Protein AF-A0A7V2AKW0-F1 (a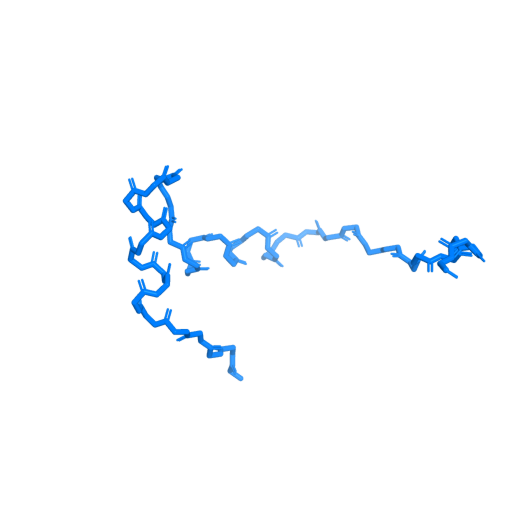fdb_monomer_lite)

Structure (mmCIF, N/CA/C/O backbone):
data_AF-A0A7V2AKW0-F1
#
_entry.id   AF-A0A7V2AKW0-F1
#
loop_
_atom_site.group_PDB
_atom_site.id
_atom_site.type_symbol
_atom_site.label_atom_id
_atom_site.label_alt_id
_atom_site.label_comp_id
_atom_site.label_asym_id
_atom_site.label_entity_id
_atom_site.label_seq_id
_atom_site.pdbx_PDB_ins_code
_atom_s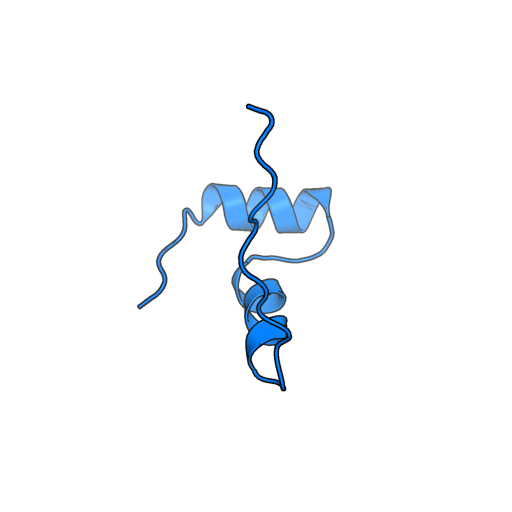ite.Cartn_x
_atom_site.Cartn_y
_atom_site.Cartn_z
_atom_site.occupancy
_atom_site.B_iso_or_equiv
_atom_site.auth_seq_id
_atom_site.auth_comp_id
_atom_site.auth_asym_id
_atom_site.auth_atom_id
_atom_site.pdbx_PDB_model_num
ATOM 1 N N . MET A 1 1 ? 11.291 8.583 1.631 1.00 61.72 1 MET A N 1
ATOM 2 C CA . MET A 1 1 ? 10.344 7.958 2.572 1.00 61.72 1 MET A CA 1
ATOM 3 C C . MET A 1 1 ? 8.988 8.043 1.910 1.00 61.72 1 MET A C 1
ATOM 5 O O . MET A 1 1 ? 8.625 9.140 1.507 1.00 61.72 1 MET A O 1
ATOM 9 N N . PHE A 1 2 ? 8.325 6.913 1.673 1.00 67.25 2 PHE A N 1
ATOM 10 C CA . PHE A 1 2 ? 6.939 6.945 1.213 1.00 67.25 2 PHE A CA 1
ATOM 11 C C . PHE A 1 2 ? 6.081 7.401 2.393 1.00 67.25 2 PHE A C 1
ATOM 13 O O . PHE A 1 2 ? 6.235 6.876 3.492 1.00 67.25 2 PHE A O 1
ATOM 20 N N . GLU A 1 3 ? 5.255 8.417 2.175 1.00 83.31 3 GLU A N 1
ATOM 21 C CA . GLU A 1 3 ? 4.304 8.927 3.158 1.00 83.31 3 GLU A CA 1
ATOM 22 C C . GLU A 1 3 ? 2.906 8.768 2.571 1.00 83.31 3 GLU A C 1
ATOM 24 O O . GLU A 1 3 ? 2.674 9.061 1.393 1.00 83.31 3 GLU A O 1
ATOM 29 N N . TRP A 1 4 ? 1.984 8.270 3.383 1.00 90.88 4 TRP A N 1
ATOM 30 C CA . TRP A 1 4 ? 0.581 8.131 3.032 1.00 90.88 4 TRP A CA 1
ATOM 31 C C . TRP A 1 4 ? -0.293 8.647 4.169 1.00 90.88 4 TRP A C 1
ATOM 33 O O . TRP A 1 4 ? 0.133 8.798 5.309 1.00 90.88 4 TRP A O 1
ATOM 43 N N . ASP A 1 5 ? -1.546 8.919 3.832 1.00 95.94 5 ASP A N 1
ATOM 44 C CA . ASP A 1 5 ? -2.570 9.299 4.795 1.00 95.94 5 ASP A CA 1
ATOM 45 C C . ASP A 1 5 ? -2.977 8.074 5.628 1.00 95.94 5 ASP A C 1
ATOM 47 O O . ASP A 1 5 ? -3.529 7.105 5.095 1.00 95.94 5 ASP A O 1
ATOM 51 N N . GLU A 1 6 ? -2.718 8.127 6.932 1.00 95.56 6 GLU A N 1
ATOM 52 C CA . GLU A 1 6 ? -3.037 7.042 7.864 1.00 95.56 6 GLU A CA 1
ATOM 53 C C . GLU A 1 6 ? -4.537 6.735 7.923 1.00 95.56 6 GLU A C 1
ATOM 55 O O . GLU A 1 6 ? -4.929 5.571 7.959 1.00 95.56 6 GLU A O 1
ATOM 60 N N . THR A 1 7 ? -5.399 7.747 7.788 1.00 97.50 7 THR A N 1
ATOM 61 C CA . THR A 1 7 ? -6.859 7.548 7.772 1.00 97.50 7 THR A CA 1
ATOM 62 C C . THR A 1 7 ? -7.271 6.693 6.576 1.00 97.50 7 THR A C 1
ATOM 64 O O . THR A 1 7 ? -8.159 5.844 6.664 1.00 97.50 7 THR A O 1
ATOM 67 N N . LYS A 1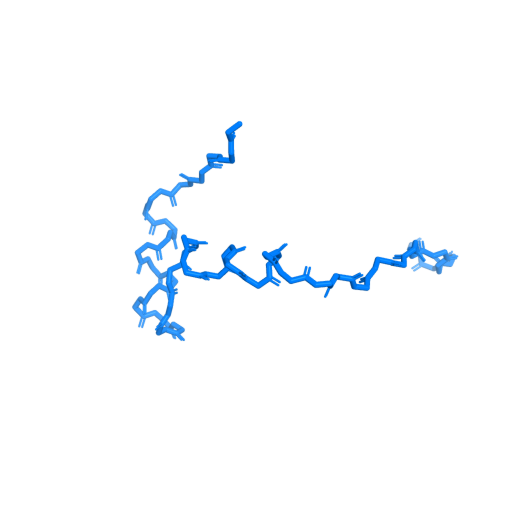 8 ? -6.611 6.891 5.429 1.00 96.38 8 LYS A N 1
ATOM 68 C CA . LYS A 1 8 ? -6.849 6.071 4.234 1.00 96.38 8 LYS A CA 1
ATOM 69 C C . LYS A 1 8 ? -6.289 4.665 4.393 1.00 96.38 8 LYS A C 1
ATOM 71 O O . LYS A 1 8 ? -6.923 3.729 3.911 1.00 96.38 8 LYS A O 1
ATOM 76 N N . SER A 1 9 ? -5.142 4.520 5.053 1.00 96.44 9 SER A N 1
ATOM 77 C CA . SER A 1 9 ? -4.536 3.220 5.353 1.00 96.44 9 SER A CA 1
ATOM 78 C C . SER A 1 9 ? -5.465 2.375 6.235 1.00 96.44 9 SER A C 1
ATOM 80 O O . SER A 1 9 ? -5.813 1.251 5.871 1.00 96.44 9 SER A O 1
ATOM 82 N N . GLU A 1 10 ? -5.984 2.956 7.320 1.00 97.44 10 GLU A N 1
ATOM 83 C CA . GLU A 1 10 ? -6.946 2.316 8.227 1.00 97.44 10 GLU A CA 1
ATOM 84 C C . GLU A 1 10 ? -8.261 1.959 7.524 1.00 97.44 10 GLU A C 1
ATOM 86 O O . GLU A 1 10 ? -8.775 0.846 7.669 1.00 97.44 10 GLU A O 1
ATOM 91 N N . ALA A 1 11 ? -8.799 2.873 6.708 1.00 97.81 11 ALA A N 1
ATOM 92 C CA . ALA A 1 11 ? -9.999 2.601 5.922 1.00 97.81 11 ALA A CA 1
ATOM 93 C C . ALA A 1 11 ? -9.786 1.436 4.939 1.00 97.81 11 ALA A C 1
ATOM 95 O O . ALA A 1 11 ? -10.696 0.632 4.721 1.00 97.81 11 ALA A O 1
ATOM 96 N N . ASN A 1 12 ? -8.587 1.315 4.361 1.00 97.56 12 ASN A N 1
ATOM 97 C CA . ASN A 1 12 ? -8.240 0.198 3.491 1.00 97.56 12 ASN A CA 1
ATOM 98 C C . ASN A 1 12 ? -8.132 -1.120 4.252 1.00 97.56 12 ASN A C 1
ATOM 100 O O . ASN A 1 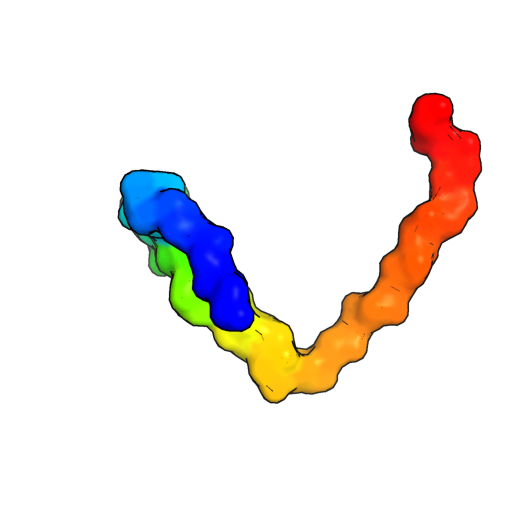12 ? -8.679 -2.122 3.791 1.00 97.56 12 ASN A O 1
ATOM 104 N N . LEU A 1 13 ? -7.517 -1.104 5.434 1.00 97.50 13 LEU A N 1
ATOM 105 C CA . LEU A 1 13 ? -7.452 -2.271 6.306 1.00 97.50 13 LEU A CA 1
ATOM 106 C C . LEU A 1 13 ? -8.857 -2.770 6.654 1.00 97.50 13 LEU A C 1
ATOM 108 O O . LEU A 1 13 ? -9.139 -3.958 6.514 1.00 97.50 13 LEU A O 1
ATOM 112 N N . ALA A 1 14 ? -9.765 -1.862 7.014 1.00 98.00 14 ALA A N 1
ATOM 113 C CA . ALA A 1 14 ? -11.149 -2.205 7.324 1.00 98.00 14 ALA A CA 1
ATOM 114 C C . ALA A 1 14 ? -11.926 -2.746 6.107 1.00 98.00 14 ALA A C 1
ATOM 116 O O . ALA A 1 14 ? -12.696 -3.695 6.242 1.00 98.00 14 ALA A O 1
ATOM 117 N N . ALA A 1 15 ? -11.746 -2.154 4.922 1.00 97.94 15 ALA A N 1
ATOM 118 C CA . ALA A 1 15 ? -12.531 -2.501 3.735 1.00 97.94 15 ALA A CA 1
ATOM 119 C C . ALA A 1 15 ? -11.976 -3.693 2.936 1.00 97.94 15 ALA A C 1
ATOM 121 O O . ALA A 1 15 ? -12.740 -4.406 2.286 1.00 97.94 15 ALA A O 1
ATOM 122 N N . ARG A 1 16 ? -10.651 -3.873 2.922 1.00 96.56 16 ARG A N 1
ATOM 123 C CA . ARG A 1 16 ? -9.934 -4.810 2.039 1.00 96.56 16 ARG A CA 1
ATOM 124 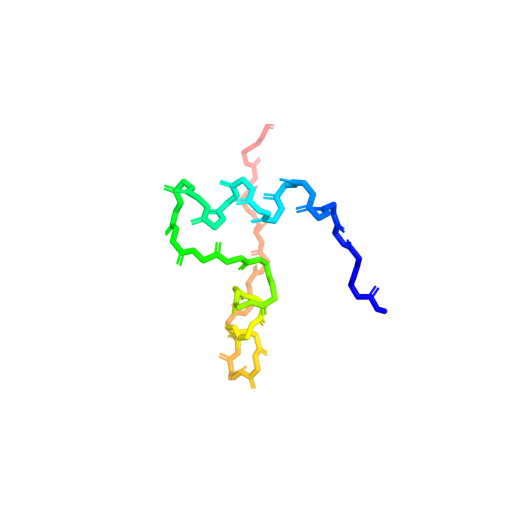C C . ARG A 1 16 ? -9.061 -5.817 2.792 1.00 96.56 16 ARG A C 1
ATOM 126 O O . ARG A 1 16 ? -8.590 -6.768 2.176 1.00 96.56 16 ARG A O 1
ATOM 133 N N . GLY A 1 17 ? -8.887 -5.647 4.104 1.00 97.69 17 GLY A N 1
ATOM 134 C CA . GLY A 1 17 ? -8.178 -6.595 4.969 1.00 97.69 17 GLY A CA 1
ATOM 135 C C . GLY A 1 17 ? -6.661 -6.416 5.025 1.00 97.69 17 GLY A C 1
ATOM 136 O O . GLY A 1 17 ? -5.988 -7.265 5.601 1.00 97.69 17 GLY A O 1
ATOM 137 N N . PHE A 1 18 ? -6.116 -5.339 4.455 1.00 96.62 18 PHE A N 1
ATOM 138 C CA . PHE A 1 18 ? -4.695 -4.999 4.547 1.00 96.62 18 PHE A CA 1
ATOM 139 C C . PHE A 1 18 ? -4.470 -3.482 4.485 1.00 96.62 18 PHE A C 1
ATOM 141 O O . PHE A 1 18 ? -5.242 -2.756 3.855 1.00 96.62 18 PHE A O 1
ATOM 148 N N . ASP A 1 19 ? -3.410 -3.016 5.142 1.00 96.50 19 ASP A N 1
ATOM 149 C CA . ASP A 1 19 ? -2.993 -1.612 5.165 1.00 96.50 19 ASP A CA 1
ATOM 150 C C . ASP A 1 19 ? -1.936 -1.310 4.082 1.00 96.50 19 ASP A C 1
ATOM 152 O O . ASP A 1 19 ? -1.520 -2.186 3.312 1.00 96.50 19 ASP A O 1
ATOM 156 N N . PHE A 1 20 ? -1.510 -0.048 3.985 1.00 95.38 20 PHE A N 1
ATOM 157 C CA . PHE A 1 20 ? -0.507 0.354 2.997 1.00 95.38 20 PHE A CA 1
ATOM 158 C C . PHE A 1 20 ? 0.911 -0.109 3.320 1.00 95.38 20 PHE A C 1
ATOM 160 O O . PHE A 1 20 ? 1.667 -0.384 2.388 1.00 95.38 20 PHE A O 1
ATOM 167 N N . ALA A 1 21 ? 1.264 -0.256 4.598 1.00 94.00 21 ALA A N 1
ATOM 168 C CA . ALA A 1 21 ? 2.573 -0.772 4.986 1.00 94.00 21 ALA A CA 1
ATOM 169 C C . ALA A 1 21 ? 2.732 -2.232 4.535 1.00 94.00 21 ALA A C 1
ATOM 171 O O . ALA A 1 21 ? 3.740 -2.598 3.936 1.00 94.00 21 ALA A O 1
ATOM 172 N N . TYR A 1 22 ? 1.697 -3.043 4.744 1.00 95.12 22 TYR A N 1
ATOM 173 C CA . TYR A 1 22 ? 1.619 -4.419 4.288 1.00 95.12 22 TYR A CA 1
ATOM 174 C C . TYR A 1 22 ? 1.635 -4.507 2.764 1.00 95.12 22 TYR A C 1
ATOM 176 O O . TYR A 1 22 ? 2.413 -5.272 2.199 1.00 95.12 22 TYR A O 1
ATOM 184 N N . ALA A 1 23 ? 0.809 -3.709 2.080 1.00 94.44 23 ALA A N 1
ATOM 185 C CA . ALA A 1 23 ? 0.761 -3.708 0.621 1.00 94.44 23 ALA A CA 1
ATOM 186 C C . ALA A 1 23 ? 2.095 -3.283 -0.013 1.00 94.44 23 ALA A C 1
ATOM 188 O O . ALA A 1 23 ? 2.451 -3.790 -1.072 1.00 94.44 23 ALA A O 1
ATOM 189 N N . ALA A 1 24 ? 2.858 -2.392 0.624 1.00 93.56 24 ALA A N 1
ATOM 190 C CA . ALA A 1 24 ? 4.164 -1.973 0.124 1.00 93.56 24 ALA A CA 1
ATOM 191 C C . ALA A 1 24 ? 5.192 -3.119 0.087 1.00 93.56 24 ALA A C 1
ATOM 193 O O . ALA A 1 24 ? 6.112 -3.080 -0.731 1.00 93.56 24 ALA A O 1
ATOM 194 N N . MET A 1 25 ? 5.018 -4.171 0.895 1.00 93.25 25 MET A N 1
ATOM 195 C CA . MET A 1 25 ? 5.934 -5.317 0.900 1.00 93.25 25 MET A CA 1
ATOM 196 C C . MET A 1 25 ? 5.957 -6.082 -0.433 1.00 93.25 25 MET A C 1
ATOM 198 O O . MET A 1 25 ? 6.922 -6.792 -0.707 1.00 93.25 25 MET A O 1
ATOM 202 N N . ILE A 1 26 ? 4.952 -5.927 -1.310 1.00 92.62 26 ILE A N 1
ATOM 203 C CA . ILE A 1 26 ? 4.964 -6.582 -2.635 1.00 92.62 26 ILE A CA 1
ATOM 204 C C . ILE A 1 26 ? 6.168 -6.156 -3.487 1.00 92.62 26 ILE A C 1
ATOM 206 O O . ILE A 1 26 ? 6.577 -6.894 -4.380 1.00 92.62 26 ILE A O 1
ATOM 210 N N . PHE A 1 27 ? 6.727 -4.975 -3.209 1.00 91.75 27 PHE A N 1
ATOM 211 C CA . PHE A 1 27 ? 7.859 -4.408 -3.936 1.00 91.75 27 PHE A CA 1
ATOM 212 C C . PHE A 1 27 ? 9.222 -4.858 -3.385 1.00 91.75 27 PHE A C 1
ATOM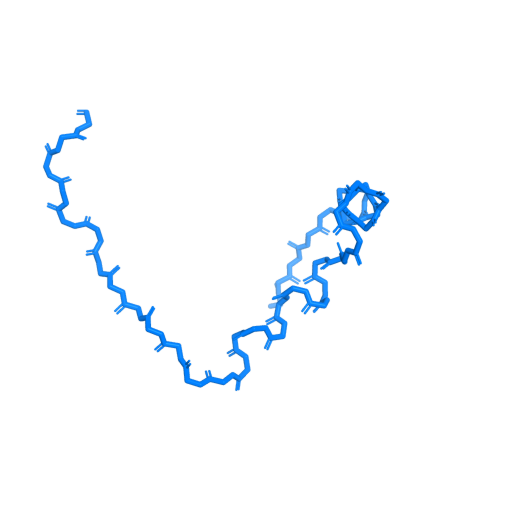 214 O O . PHE A 1 27 ? 10.249 -4.473 -3.933 1.00 91.75 27 PHE A O 1
ATOM 221 N N . GLU A 1 28 ? 9.265 -5.666 -2.319 1.00 93.44 28 GLU A N 1
ATOM 222 C CA . GLU A 1 28 ? 10.527 -6.181 -1.759 1.00 93.44 28 GLU A CA 1
ATOM 223 C C . GLU A 1 28 ? 11.146 -7.311 -2.605 1.00 93.44 28 GLU A C 1
ATOM 225 O O . GLU A 1 28 ? 12.323 -7.640 -2.447 1.00 93.44 28 GLU A O 1
ATOM 230 N N . GLY A 1 29 ? 10.364 -7.917 -3.502 1.00 91.44 29 GLY A N 1
ATOM 231 C CA . GLY A 1 29 ? 10.815 -8.954 -4.430 1.00 91.44 29 GLY A CA 1
ATOM 232 C C . GLY A 1 29 ? 11.131 -8.426 -5.835 1.00 91.44 29 GLY A C 1
ATOM 233 O O . GLY A 1 29 ? 11.060 -7.226 -6.088 1.00 91.44 29 GLY A O 1
ATOM 234 N N . PRO A 1 30 ? 11.460 -9.318 -6.788 1.00 94.94 30 PRO A N 1
ATOM 235 C CA . PRO A 1 30 ? 11.540 -8.955 -8.196 1.00 94.94 30 PRO A CA 1
ATOM 236 C C . PRO A 1 30 ? 10.212 -8.370 -8.672 1.00 94.94 30 PRO A C 1
ATOM 238 O O . PRO A 1 30 ? 9.165 -9.007 -8.544 1.00 94.94 30 PRO A O 1
ATOM 241 N N . ILE A 1 31 ? 10.274 -7.176 -9.247 1.00 93.38 31 ILE A N 1
ATOM 242 C CA . ILE A 1 31 ? 9.116 -6.486 -9.804 1.00 93.38 31 ILE A CA 1
ATOM 243 C C . ILE A 1 31 ? 9.179 -6.504 -11.328 1.00 93.38 31 ILE A C 1
ATOM 245 O O . ILE A 1 31 ? 10.256 -6.457 -11.923 1.00 93.38 31 ILE A O 1
ATOM 249 N N . LEU A 1 32 ? 8.009 -6.619 -11.955 1.00 92.00 32 LEU A N 1
ATOM 250 C CA . LEU A 1 32 ? 7.854 -6.424 -13.389 1.00 92.00 32 LEU A CA 1
ATOM 251 C C . LEU A 1 32 ? 7.370 -4.995 -13.611 1.00 92.00 32 LEU A C 1
ATOM 253 O O . LEU A 1 32 ? 6.232 -4.668 -13.280 1.00 92.00 32 LEU A O 1
ATOM 257 N N . GLU A 1 33 ? 8.237 -4.167 -14.176 1.00 92.06 33 GLU A N 1
ATOM 258 C CA . GLU A 1 33 ? 7.911 -2.810 -14.601 1.00 92.06 33 GLU A CA 1
ATOM 259 C C . GLU A 1 33 ? 7.786 -2.787 -16.128 1.00 92.06 33 GLU A C 1
ATOM 261 O O . GLU A 1 33 ? 8.610 -3.371 -16.836 1.00 92.06 33 GLU A O 1
ATOM 266 N N . LEU A 1 34 ? 6.731 -2.151 -16.633 1.00 91.69 34 LEU A N 1
ATOM 267 C CA . LEU A 1 34 ? 6.469 -1.981 -18.059 1.00 91.69 34 LEU A CA 1
ATOM 268 C C . LEU A 1 34 ? 5.907 -0.576 -18.273 1.00 91.69 34 LEU A C 1
ATOM 270 O O . LEU A 1 34 ? 4.958 -0.190 -17.588 1.00 91.69 34 LEU A O 1
ATOM 274 N N . ASP A 1 35 ? 6.476 0.163 -19.221 1.00 90.25 35 ASP A N 1
ATOM 275 C CA . ASP A 1 35 ? 5.929 1.451 -19.637 1.00 90.25 35 ASP A CA 1
ATOM 276 C C . ASP A 1 35 ? 4.573 1.245 -20.329 1.00 90.25 35 ASP A C 1
ATOM 278 O O . ASP A 1 35 ? 4.426 0.374 -21.189 1.00 90.25 35 ASP A O 1
ATOM 282 N N . ASP A 1 36 ? 3.577 2.049 -19.955 1.00 85.62 36 ASP A N 1
ATOM 283 C CA . ASP A 1 36 ? 2.287 2.069 -20.643 1.00 85.62 36 ASP A CA 1
ATOM 284 C C . ASP A 1 36 ? 2.385 2.972 -21.880 1.00 85.62 36 ASP A C 1
ATOM 286 O O . ASP A 1 36 ? 2.273 4.194 -21.787 1.00 85.62 36 ASP A O 1
ATOM 290 N N . ASP A 1 37 ? 2.642 2.366 -23.039 1.00 87.81 37 ASP A N 1
ATOM 291 C CA . ASP A 1 37 ? 2.781 3.039 -24.336 1.00 87.81 37 ASP A CA 1
ATOM 292 C C . ASP A 1 37 ? 1.464 3.119 -25.130 1.00 87.81 37 ASP A C 1
ATOM 294 O O . ASP A 1 37 ? 1.454 3.511 -26.303 1.00 87.81 37 ASP A O 1
ATOM 298 N N . ARG A 1 38 ? 0.331 2.763 -24.505 1.00 88.56 38 ARG A N 1
ATOM 299 C CA . ARG A 1 38 ? -0.985 2.806 -25.152 1.00 88.56 38 ARG A CA 1
ATOM 300 C C . ARG A 1 38 ? -1.338 4.245 -25.532 1.00 88.56 38 ARG A C 1
ATOM 302 O O . ARG A 1 38 ? -1.405 5.132 -24.689 1.00 88.56 38 ARG A O 1
ATOM 309 N N . ALA A 1 39 ? -1.612 4.458 -26.817 1.00 73.12 39 ALA A N 1
ATOM 310 C CA . ALA A 1 39 ? -1.835 5.780 -27.405 1.00 73.12 39 ALA A CA 1
ATOM 311 C C . ALA A 1 39 ? -3.272 6.334 -27.271 1.00 73.12 39 ALA A C 1
ATOM 313 O O . ALA A 1 39 ? -3.543 7.401 -27.816 1.00 73.12 39 ALA A O 1
ATOM 314 N N . ASP A 1 40 ? -4.184 5.649 -26.573 1.00 67.31 40 ASP A N 1
ATOM 315 C CA . ASP A 1 40 ? -5.585 6.080 -26.448 1.00 67.31 40 ASP A CA 1
ATOM 316 C C . ASP A 1 40 ? -5.889 6.631 -25.045 1.00 67.31 40 ASP A C 1
ATOM 318 O O . ASP A 1 40 ? -6.140 5.870 -24.105 1.00 67.31 40 ASP A O 1
ATOM 322 N N . TYR A 1 41 ? -5.899 7.965 -24.938 1.00 63.88 41 TYR A N 1
ATOM 323 C CA . TYR A 1 41 ? -6.499 8.744 -23.847 1.00 63.88 41 TYR A CA 1
ATOM 324 C C . TYR A 1 41 ? -7.206 9.989 -24.390 1.00 63.88 41 TYR A C 1
ATOM 326 O O . TYR A 1 41 ? -6.639 10.644 -25.295 1.00 63.88 41 TYR A O 1
#

Radius of gyration: 14.17 Å; chains: 1; bounding box: 24×18×36 Å

pLDDT: mean 90.59, std 9.62, range [61.72, 98.0]

Foldseek 3Di:
DDDDDVVVQVVCCVPPVGGPVVVVCVVVDDDDDDDDPDPDD

Secondary structure (DSSP, 8-state):
-----HHHHHHHHHHHS--HHHHHGGGGS------------

Sequence (41 aa):
MFEWDETKSEANLAARGFDFAYAAMIFEGPILELDDDRADY